Protein AF-A0A5S3SZW1-F1 (afdb_monomer)

Radius of gyration: 24.84 Å; Cα contacts (8 Å, |Δi|>4): 190; chains: 1; bounding box: 46×23×72 Å

Solvent-accessible surface area (backbone atoms only — not comparable to full-atom values): 7312 Å² total; 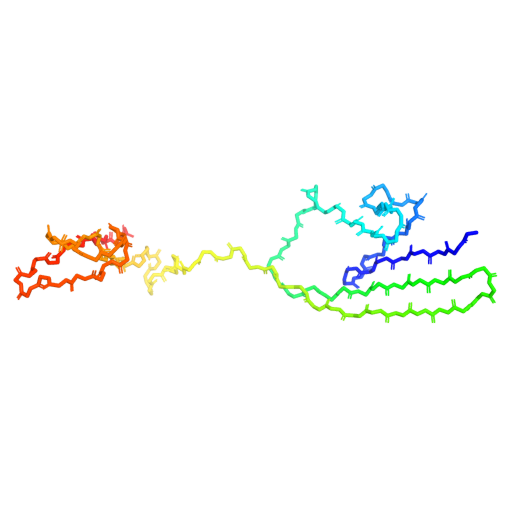per-residue (Å²): 122,55,51,45,35,42,28,52,68,89,47,76,40,36,58,88,75,33,87,45,33,46,74,61,88,98,42,73,47,75,62,53,88,92,53,92,77,71,72,45,79,40,47,33,38,41,38,41,31,43,81,88,69,55,70,54,75,50,78,51,77,44,76,43,77,80,76,65,87,71,78,50,51,38,104,83,69,22,46,46,66,48,78,45,82,74,46,57,73,59,47,67,36,98,46,86,81,74,75,48,49,80,61,92,80,69,49,82,39,62,51,72,45,80,35,60,123

Structure (mmCIF, N/CA/C/O backbone):
data_AF-A0A5S3SZW1-F1
#
_entry.id   AF-A0A5S3SZW1-F1
#
loop_
_atom_site.group_PDB
_atom_site.id
_atom_site.type_symbol
_atom_site.label_atom_id
_atom_site.label_alt_id
_atom_site.label_comp_id
_atom_site.label_asym_id
_atom_site.label_entity_id
_atom_site.label_seq_id
_atom_site.pdbx_PDB_ins_code
_atom_site.Cartn_x
_atom_site.Cartn_y
_atom_site.Cartn_z
_atom_site.occupancy
_atom_site.B_iso_or_equiv
_atom_site.auth_seq_id
_atom_site.auth_comp_id
_atom_site.auth_asym_id
_atom_site.auth_atom_id
_atom_site.pdbx_PDB_model_num
ATOM 1 N N . SER A 1 1 ? 13.272 -2.850 -28.021 1.00 68.00 1 SER A N 1
ATOM 2 C CA . SER A 1 1 ? 13.048 -2.824 -26.567 1.00 68.00 1 SER A CA 1
ATOM 3 C C . SER A 1 1 ? 12.036 -3.893 -26.236 1.00 68.00 1 SER A C 1
ATOM 5 O O . SER A 1 1 ? 11.115 -4.059 -27.026 1.00 68.00 1 SER A O 1
ATOM 7 N N . GLY A 1 2 ? 12.242 -4.658 -25.164 1.00 79.81 2 GLY A N 1
ATOM 8 C CA . GLY A 1 2 ? 11.216 -5.584 -24.685 1.00 79.81 2 GLY A CA 1
ATOM 9 C C . GLY A 1 2 ? 9.960 -4.843 -24.215 1.00 79.81 2 GLY A C 1
ATOM 10 O O . GLY A 1 2 ? 9.974 -3.618 -24.085 1.00 79.81 2 GLY A O 1
ATOM 11 N N . THR A 1 3 ? 8.889 -5.583 -23.962 1.00 91.19 3 THR A N 1
ATOM 12 C CA . THR A 1 3 ? 7.620 -5.065 -23.448 1.00 91.19 3 THR A CA 1
ATOM 13 C C . THR A 1 3 ? 7.438 -5.521 -22.007 1.00 91.19 3 THR A C 1
ATOM 15 O O . THR A 1 3 ? 7.548 -6.713 -21.724 1.00 91.19 3 THR A O 1
ATOM 18 N N . LEU A 1 4 ? 7.155 -4.576 -21.109 1.00 93.31 4 LEU A N 1
ATOM 19 C CA . LEU A 1 4 ? 6.702 -4.843 -19.745 1.00 93.31 4 LEU A CA 1
ATOM 20 C C . LEU A 1 4 ? 5.193 -4.594 -19.678 1.00 93.31 4 LEU A C 1
ATOM 22 O O . LEU A 1 4 ? 4.727 -3.536 -20.107 1.00 93.31 4 LEU A O 1
ATOM 26 N N . SER A 1 5 ? 4.456 -5.544 -19.114 1.00 95.69 5 SER A N 1
ATOM 27 C CA . SER A 1 5 ? 3.049 -5.385 -18.761 1.00 95.69 5 SER A CA 1
ATOM 28 C C . SER A 1 5 ? 2.811 -5.783 -17.311 1.00 95.69 5 SER A C 1
ATOM 30 O O . SER A 1 5 ? 3.336 -6.805 -16.867 1.00 95.69 5 SER A O 1
ATOM 32 N N . ILE A 1 6 ? 1.998 -5.008 -16.599 1.00 95.44 6 ILE A N 1
ATOM 33 C CA . ILE A 1 6 ? 1.523 -5.324 -15.252 1.00 95.44 6 ILE A CA 1
ATOM 34 C C . ILE A 1 6 ? 0.019 -5.552 -15.335 1.00 95.44 6 ILE A C 1
ATOM 36 O O . ILE A 1 6 ? -0.705 -4.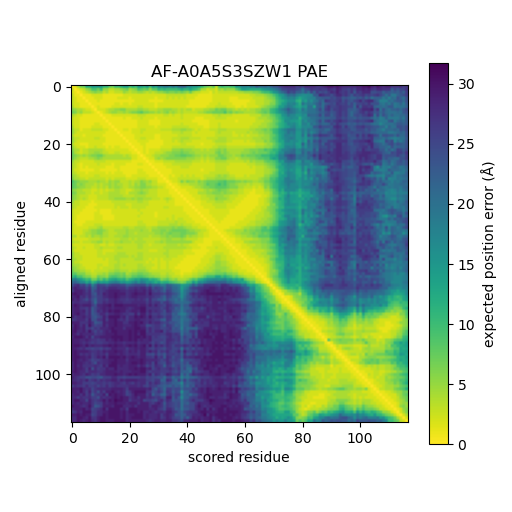707 -15.851 1.00 95.44 6 ILE A O 1
ATOM 40 N N . THR A 1 7 ? -0.448 -6.685 -14.836 1.00 94.88 7 THR A N 1
ATOM 41 C CA . THR A 1 7 ? -1.871 -6.982 -14.697 1.00 94.88 7 THR A CA 1
ATOM 42 C C . THR A 1 7 ? -2.241 -6.865 -13.230 1.00 94.88 7 THR A C 1
ATOM 44 O O . THR A 1 7 ? -1.573 -7.469 -12.397 1.00 94.88 7 THR A O 1
ATOM 47 N N . VAL A 1 8 ? -3.282 -6.096 -12.924 1.00 92.00 8 VAL A N 1
ATOM 48 C CA . VAL A 1 8 ? -3.909 -6.033 -11.599 1.00 92.00 8 VAL A CA 1
ATOM 49 C C . VAL A 1 8 ? -5.345 -6.517 -11.780 1.00 92.00 8 VAL A C 1
ATOM 51 O O . VAL A 1 8 ? -6.148 -5.857 -12.445 1.00 92.00 8 VAL A O 1
ATOM 54 N N . ASP A 1 9 ? -5.637 -7.712 -11.272 1.00 85.69 9 ASP A N 1
ATOM 55 C CA . ASP A 1 9 ? -6.838 -8.500 -11.575 1.00 85.69 9 ASP A CA 1
ATOM 56 C C . ASP A 1 9 ? -7.070 -8.713 -13.081 1.00 85.69 9 ASP A C 1
ATOM 58 O O . ASP A 1 9 ? -6.428 -9.554 -13.703 1.00 85.69 9 ASP A O 1
ATOM 62 N N . SER A 1 10 ? -8.014 -7.976 -13.679 1.00 87.38 10 SER A N 1
ATOM 63 C CA . SER A 1 10 ? -8.339 -8.033 -15.115 1.00 87.38 10 SER A CA 1
ATOM 64 C C . SER A 1 10 ? -7.842 -6.811 -15.894 1.00 87.38 10 SER A C 1
ATOM 66 O O . SER A 1 10 ? -7.990 -6.767 -17.115 1.00 87.38 10 SER A O 1
ATOM 68 N N . ASN A 1 11 ? -7.265 -5.816 -15.213 1.00 91.44 11 ASN A N 1
ATOM 69 C CA . ASN A 1 11 ? -6.752 -4.603 -15.843 1.00 91.44 11 ASN A CA 1
ATOM 70 C C . ASN A 1 11 ? -5.288 -4.799 -16.226 1.00 91.44 11 ASN A C 1
ATOM 72 O O . ASN A 1 11 ? -4.467 -5.137 -15.377 1.00 91.44 11 ASN A O 1
ATOM 76 N N . VAL A 1 12 ? -4.959 -4.559 -17.495 1.00 96.31 12 VAL A N 1
ATOM 77 C CA . VAL A 1 12 ? -3.597 -4.690 -18.024 1.00 96.31 12 VAL A CA 1
ATOM 78 C C . VAL A 1 12 ? -3.034 -3.306 -18.316 1.00 96.31 12 VAL A C 1
ATOM 80 O O . VAL A 1 12 ? -3.643 -2.538 -19.054 1.00 96.31 12 VAL A O 1
ATOM 83 N N . TYR A 1 13 ? -1.851 -3.031 -17.777 1.00 95.12 13 TYR A N 1
ATOM 84 C CA . TYR A 1 13 ? -1.078 -1.813 -17.991 1.00 95.12 13 TYR A CA 1
ATOM 85 C C . TYR A 1 13 ? 0.188 -2.155 -18.774 1.00 95.12 13 TYR A C 1
ATOM 87 O O . TYR A 1 13 ? 0.934 -3.054 -18.383 1.00 95.12 13 TYR A O 1
ATOM 95 N N . VAL A 1 14 ? 0.456 -1.448 -19.868 1.00 96.38 14 VAL A N 1
ATOM 96 C CA . VAL A 1 14 ? 1.586 -1.696 -20.770 1.00 96.38 14 VAL A CA 1
ATOM 97 C C . VAL A 1 14 ? 2.538 -0.503 -20.772 1.00 96.38 14 VAL A C 1
ATOM 99 O O . VAL A 1 14 ? 2.147 0.636 -21.038 1.00 96.38 14 VAL A O 1
ATOM 102 N N . LEU A 1 15 ? 3.822 -0.772 -20.522 1.00 94.12 15 LEU A N 1
ATOM 103 C CA . LEU A 1 15 ? 4.859 0.255 -20.464 1.00 94.12 15 LEU A CA 1
ATOM 104 C C . LEU A 1 15 ? 4.955 0.998 -21.805 1.00 94.12 15 LEU A C 1
ATOM 106 O O . LEU A 1 15 ? 5.110 0.385 -22.863 1.00 94.12 15 LEU A O 1
ATOM 110 N N . GLY A 1 16 ? 4.876 2.329 -21.751 1.00 92.50 16 GLY A N 1
ATOM 111 C CA . GLY A 1 16 ? 4.895 3.201 -22.931 1.00 92.50 16 GLY A CA 1
ATOM 112 C C . GLY A 1 16 ? 3.540 3.380 -23.626 1.00 92.50 16 GLY A C 1
ATOM 113 O O . GLY A 1 16 ? 3.455 4.182 -24.552 1.00 92.50 16 GLY A O 1
ATOM 114 N N . THR A 1 17 ? 2.493 2.677 -23.179 1.00 95.50 17 THR A N 1
ATOM 115 C CA . THR A 1 17 ? 1.098 2.913 -23.594 1.00 95.50 17 THR A CA 1
ATOM 116 C C . THR A 1 17 ? 0.315 3.573 -22.466 1.00 95.50 17 THR A C 1
ATOM 118 O O . THR A 1 17 ? -0.303 4.616 -22.669 1.00 95.50 17 THR A O 1
ATOM 121 N N . ASP A 1 18 ? 0.401 3.005 -21.264 1.00 95.00 18 ASP A N 1
ATOM 122 C CA . ASP A 1 18 ? -0.301 3.493 -20.086 1.00 95.00 18 ASP A CA 1
ATOM 123 C C . ASP A 1 18 ? 0.585 4.439 -19.282 1.00 95.00 18 ASP A C 1
ATOM 125 O O . ASP A 1 18 ? 1.643 4.054 -18.787 1.00 95.00 18 ASP A O 1
ATOM 129 N N . ALA A 1 19 ? 0.132 5.682 -19.108 1.00 93.38 19 ALA A N 1
ATOM 130 C CA . ALA A 1 19 ? 0.873 6.705 -18.366 1.00 93.38 19 ALA A CA 1
ATOM 131 C C . ALA A 1 19 ? 1.077 6.352 -16.881 1.00 93.38 19 ALA A C 1
ATOM 133 O O . ALA A 1 19 ? 2.011 6.851 -16.259 1.00 93.38 19 ALA A O 1
ATOM 134 N N . ALA A 1 20 ? 0.219 5.489 -16.329 1.00 91.31 20 ALA A N 1
ATOM 135 C CA . ALA A 1 20 ? 0.331 4.985 -14.964 1.00 91.31 20 ALA A CA 1
ATOM 136 C C . ALA A 1 20 ? 1.533 4.047 -14.771 1.00 91.31 20 ALA A C 1
ATOM 138 O O . ALA A 1 20 ? 2.006 3.901 -13.649 1.00 91.31 20 ALA A O 1
ATOM 139 N N . LEU A 1 21 ? 2.034 3.407 -15.837 1.00 93.94 21 LEU A N 1
ATOM 140 C CA . LEU A 1 21 ? 3.153 2.473 -15.763 1.00 93.94 21 LEU A CA 1
ATOM 141 C C . LEU A 1 21 ? 4.426 3.119 -16.310 1.00 93.94 21 LEU A C 1
ATOM 143 O O . LEU A 1 21 ? 4.559 3.371 -17.509 1.00 93.94 21 LEU A O 1
ATOM 147 N N . ALA A 1 22 ? 5.391 3.338 -15.423 1.00 91.56 22 ALA A N 1
ATOM 148 C CA . ALA A 1 22 ? 6.674 3.945 -15.741 1.00 91.56 22 ALA A CA 1
ATOM 149 C C . ALA A 1 22 ? 7.842 3.010 -15.401 1.00 91.56 22 ALA A C 1
ATOM 151 O O . ALA A 1 22 ? 7.756 2.171 -14.506 1.00 91.56 22 ALA A O 1
ATOM 152 N N . SER A 1 23 ? 8.963 3.190 -16.100 1.00 91.50 23 SER A N 1
ATOM 153 C CA . SER A 1 23 ? 10.230 2.505 -15.825 1.00 91.50 23 SER A CA 1
ATOM 154 C C . SER A 1 23 ? 11.319 3.510 -15.464 1.00 91.50 23 SER A C 1
ATOM 156 O O . SER A 1 23 ? 11.462 4.528 -16.144 1.00 91.50 23 SER A O 1
ATOM 158 N N . ASN A 1 24 ? 12.133 3.193 -14.461 1.00 86.94 24 ASN A N 1
ATOM 159 C CA . ASN A 1 24 ? 13.324 3.945 -14.082 1.00 86.94 24 ASN A CA 1
ATOM 160 C C . ASN A 1 24 ? 14.522 2.987 -13.965 1.00 86.94 24 ASN A C 1
ATOM 162 O O . ASN A 1 24 ? 14.707 2.317 -12.946 1.00 86.94 24 ASN A O 1
ATOM 166 N N . GLY A 1 25 ? 15.309 2.883 -15.040 1.00 86.00 25 GLY A N 1
ATOM 167 C CA . GLY A 1 25 ? 16.365 1.875 -15.155 1.00 86.00 25 GLY A CA 1
ATOM 168 C C . GLY A 1 25 ? 15.785 0.459 -15.104 1.00 86.00 25 GLY A C 1
ATOM 169 O O . GLY A 1 25 ? 14.908 0.128 -15.899 1.00 86.00 25 GLY A O 1
ATOM 170 N N . ASP A 1 26 ? 16.242 -0.335 -14.135 1.00 84.94 26 ASP A N 1
ATOM 171 C CA . ASP A 1 26 ? 15.803 -1.723 -13.918 1.00 84.94 26 ASP A CA 1
ATOM 172 C C . ASP A 1 26 ? 14.588 -1.838 -12.975 1.00 84.94 26 ASP A C 1
ATOM 174 O O . ASP A 1 26 ? 14.191 -2.936 -12.586 1.00 84.94 26 ASP A O 1
ATOM 178 N N . THR A 1 27 ? 13.995 -0.706 -12.585 1.00 87.81 27 THR A N 1
ATOM 179 C CA . THR A 1 27 ? 12.803 -0.652 -11.726 1.00 87.81 27 THR A CA 1
ATOM 180 C C . THR A 1 27 ? 11.585 -0.163 -12.499 1.00 87.81 27 THR A C 1
ATOM 182 O O 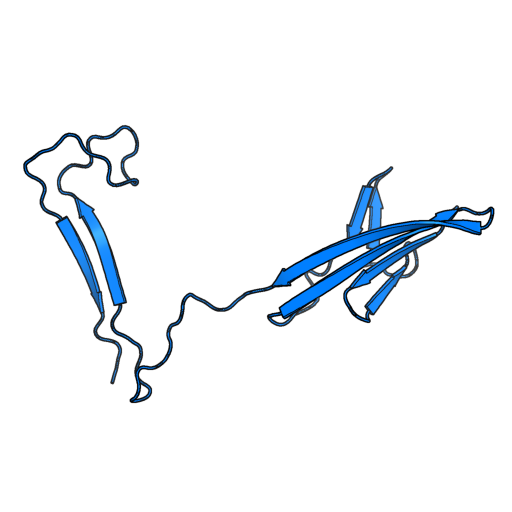. THR A 1 27 ? 11.706 0.590 -13.468 1.00 87.81 27 THR A O 1
ATOM 185 N N . TRP A 1 28 ? 10.399 -0.580 -12.066 1.00 91.62 28 TRP A N 1
ATOM 186 C CA . TRP A 1 28 ? 9.124 -0.129 -12.610 1.00 91.62 28 TRP A CA 1
ATOM 187 C C . TRP A 1 28 ? 8.200 0.337 -11.486 1.00 91.62 28 TRP A C 1
ATOM 189 O O . TRP A 1 28 ? 8.283 -0.155 -10.361 1.00 91.62 28 TRP A O 1
ATOM 199 N N . THR A 1 29 ? 7.318 1.276 -11.813 1.00 92.12 29 THR A N 1
ATOM 200 C CA . THR A 1 29 ? 6.308 1.826 -10.907 1.00 92.12 29 THR A CA 1
ATOM 201 C C . THR A 1 29 ? 4.969 1.847 -11.626 1.00 92.12 29 THR A C 1
ATOM 203 O O . THR A 1 29 ? 4.883 2.377 -12.733 1.00 92.12 29 THR A O 1
ATOM 206 N N . LEU A 1 30 ? 3.936 1.295 -10.990 1.00 90.56 30 LEU A N 1
ATOM 207 C CA . LEU A 1 30 ? 2.543 1.450 -11.401 1.00 90.56 30 LEU A CA 1
ATOM 208 C C . LEU A 1 30 ? 1.851 2.416 -10.426 1.00 90.56 30 LEU A C 1
ATOM 210 O O . LEU A 1 30 ? 1.654 2.076 -9.262 1.00 90.56 30 LEU A O 1
ATOM 214 N N . ASP A 1 31 ? 1.521 3.621 -10.886 1.00 89.50 31 ASP A N 1
ATOM 215 C CA . ASP A 1 31 ? 0.843 4.649 -10.094 1.00 89.50 31 ASP A CA 1
ATOM 216 C C . ASP A 1 31 ? -0.681 4.521 -10.225 1.00 89.50 31 ASP A C 1
ATOM 218 O O . ASP A 1 31 ? -1.277 4.887 -11.239 1.00 89.50 31 ASP A O 1
ATOM 222 N N . LEU A 1 32 ? -1.310 3.997 -9.172 1.00 86.50 32 LEU A N 1
ATOM 223 C CA . LEU A 1 32 ? -2.764 3.872 -9.057 1.00 86.50 32 LEU A CA 1
ATOM 224 C C . LEU A 1 32 ? -3.375 4.915 -8.110 1.00 86.50 32 LEU A C 1
ATOM 226 O O . LEU A 1 32 ? -4.528 4.768 -7.725 1.00 86.50 32 LEU A O 1
ATOM 230 N N . THR A 1 33 ? -2.660 5.987 -7.746 1.00 80.69 33 THR A N 1
ATOM 231 C CA . THR A 1 33 ? -3.160 7.005 -6.793 1.00 80.69 33 THR A CA 1
ATOM 232 C C . THR A 1 33 ? -4.427 7.724 -7.267 1.00 80.69 33 THR A C 1
ATOM 234 O O . THR A 1 33 ? -5.231 8.166 -6.449 1.00 80.69 33 THR A O 1
ATOM 237 N N . GLY A 1 34 ? -4.642 7.813 -8.584 1.00 78.56 34 GLY A N 1
ATOM 238 C CA . GLY A 1 34 ? -5.877 8.327 -9.187 1.00 78.56 34 GLY A CA 1
ATOM 239 C C . GLY A 1 34 ? -6.999 7.291 -9.339 1.00 78.56 34 GLY A C 1
ATOM 240 O O . GLY A 1 34 ? -8.061 7.628 -9.859 1.00 78.56 34 GLY A O 1
ATOM 241 N N . THR A 1 35 ? -6.774 6.040 -8.930 1.00 79.25 35 THR A N 1
ATOM 242 C CA . THR A 1 35 ? -7.733 4.934 -9.042 1.00 79.25 35 THR A CA 1
ATOM 243 C C . THR A 1 35 ? -8.259 4.569 -7.6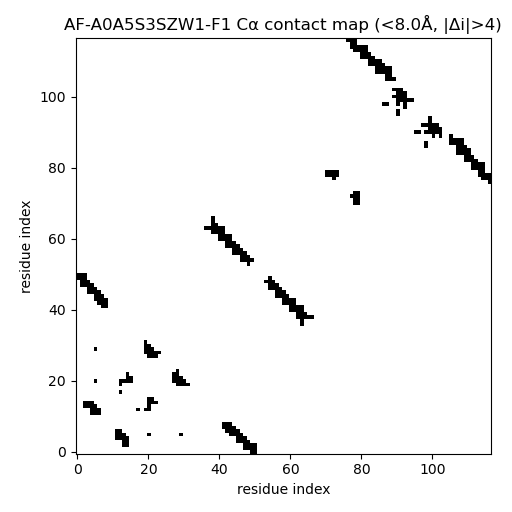60 1.00 79.25 35 THR A C 1
ATOM 245 O O . THR A 1 35 ? -7.496 4.213 -6.767 1.00 79.25 35 THR A O 1
ATOM 248 N N . THR A 1 36 ? -9.576 4.618 -7.476 1.00 83.88 36 THR A N 1
ATOM 249 C CA . THR A 1 36 ? -10.207 4.083 -6.265 1.00 83.88 36 THR A CA 1
ATOM 250 C C . THR A 1 36 ? -10.319 2.568 -6.389 1.00 83.88 36 THR A C 1
ATOM 252 O O . THR A 1 36 ? -11.071 2.069 -7.225 1.00 83.88 36 THR A O 1
ATOM 255 N N . LEU A 1 37 ? -9.571 1.849 -5.559 1.00 84.38 37 LEU A N 1
ATOM 256 C CA . LEU A 1 37 ? -9.654 0.399 -5.427 1.00 84.38 37 LEU A CA 1
ATOM 257 C C . LEU A 1 37 ? -10.504 0.072 -4.196 1.00 84.38 37 LEU A C 1
ATOM 259 O O . LEU A 1 37 ? -10.303 0.661 -3.136 1.00 84.38 37 LEU A O 1
ATOM 263 N N . ALA A 1 38 ? -11.480 -0.821 -4.353 1.00 86.56 38 ALA A N 1
ATOM 264 C CA . ALA A 1 38 ? -12.306 -1.291 -3.245 1.00 86.56 38 ALA A CA 1
ATOM 265 C C . ALA A 1 38 ? -11.528 -2.273 -2.357 1.00 86.56 38 ALA A C 1
ATOM 267 O O . ALA A 1 38 ? -10.531 -2.849 -2.798 1.00 86.56 38 ALA A O 1
ATOM 268 N N . ASP A 1 39 ? -12.016 -2.513 -1.144 1.00 84.62 39 ASP A N 1
ATOM 269 C CA . ASP A 1 39 ? -11.458 -3.554 -0.284 1.00 84.62 39 ASP A CA 1
ATOM 270 C C . ASP A 1 39 ? -11.545 -4.925 -0.957 1.00 84.62 39 ASP A C 1
ATOM 272 O O . ASP A 1 39 ? -12.551 -5.280 -1.579 1.00 84.62 39 ASP A O 1
ATOM 276 N N . GLY A 1 40 ? -10.466 -5.693 -0.850 1.00 83.56 40 GLY A N 1
ATOM 277 C CA . GLY A 1 40 ? -10.339 -6.974 -1.522 1.00 83.56 40 GLY A CA 1
ATOM 278 C C . GLY A 1 40 ? -8.896 -7.410 -1.731 1.00 83.56 40 GLY A C 1
ATOM 279 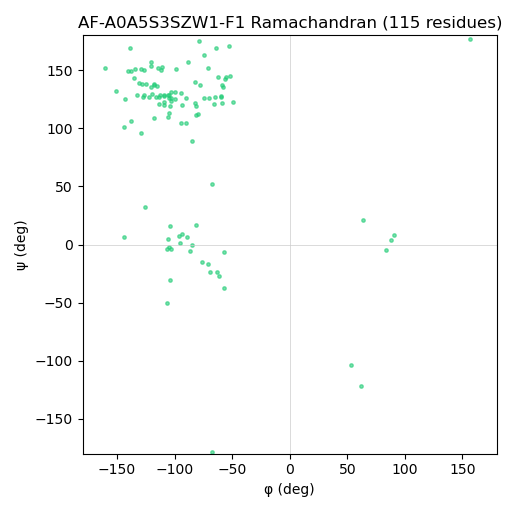O O . GLY A 1 40 ? -7.938 -6.713 -1.397 1.00 83.56 40 GLY A O 1
ATOM 280 N N . THR A 1 41 ? -8.745 -8.606 -2.290 1.00 90.50 41 THR A N 1
ATOM 281 C CA . THR A 1 41 ? -7.454 -9.143 -2.720 1.00 90.50 41 THR A CA 1
ATOM 282 C C . THR A 1 41 ? -7.310 -8.959 -4.224 1.00 90.50 41 THR A C 1
ATOM 284 O O . THR A 1 41 ? -8.162 -9.423 -4.975 1.00 90.50 41 THR A O 1
ATOM 287 N N . TYR A 1 42 ? -6.221 -8.316 -4.631 1.00 87.38 42 TYR A N 1
ATOM 288 C CA . TYR A 1 42 ? -5.859 -8.022 -6.009 1.00 87.38 42 TYR A CA 1
ATOM 289 C C . TYR A 1 42 ? -4.669 -8.883 -6.418 1.00 87.38 42 TYR A C 1
ATOM 291 O O . TYR A 1 42 ? -3.592 -8.778 -5.824 1.00 87.38 42 TYR A O 1
ATOM 299 N N . ALA A 1 43 ? -4.838 -9.707 -7.448 1.00 87.81 43 ALA A N 1
ATOM 300 C CA . ALA A 1 43 ? -3.738 -10.493 -7.995 1.00 87.81 43 ALA A CA 1
ATOM 301 C C . ALA A 1 43 ? -2.902 -9.616 -8.937 1.00 87.81 43 ALA A C 1
ATOM 303 O O . ALA A 1 43 ? -3.408 -9.118 -9.947 1.00 87.81 43 ALA A O 1
ATOM 304 N N . VAL A 1 44 ? -1.617 -9.430 -8.628 1.00 92.19 44 VAL A N 1
ATOM 305 C CA . VAL A 1 44 ? -0.684 -8.663 -9.461 1.00 92.19 44 VAL A CA 1
ATOM 306 C C . VAL A 1 44 ? 0.241 -9.611 -10.216 1.00 92.19 44 VAL A C 1
ATOM 308 O O . VAL A 1 44 ? 1.018 -10.346 -9.609 1.00 92.19 44 VAL A O 1
ATOM 311 N N . ASN A 1 45 ? 0.198 -9.565 -11.547 1.00 94.00 45 ASN A N 1
ATOM 312 C CA . ASN A 1 45 ? 1.114 -10.286 -12.433 1.00 94.00 45 ASN A CA 1
ATOM 313 C C . ASN A 1 45 ? 1.985 -9.291 -13.203 1.00 94.00 45 ASN A C 1
ATOM 315 O O . ASN A 1 45 ? 1.477 -8.455 -13.947 1.00 94.00 45 ASN A O 1
ATOM 319 N N . ALA A 1 46 ? 3.300 -9.394 -13.053 1.00 93.75 46 ALA A N 1
ATOM 320 C CA . ALA A 1 46 ? 4.258 -8.646 -13.852 1.00 93.75 46 ALA A CA 1
ATOM 321 C C . ALA A 1 46 ? 4.862 -9.566 -14.911 1.00 93.75 46 ALA A C 1
ATOM 323 O O . A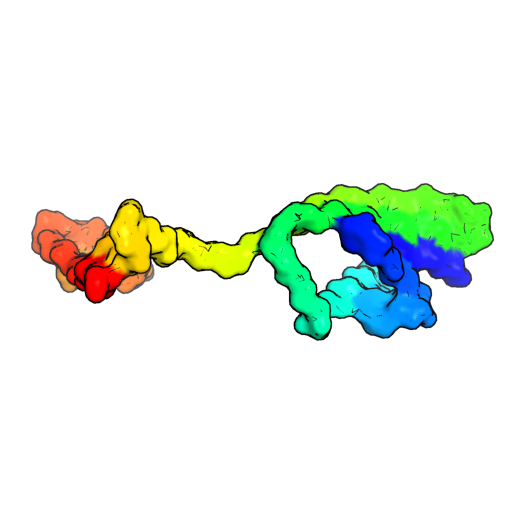LA A 1 46 ? 5.428 -10.603 -14.570 1.00 93.75 46 ALA A O 1
ATOM 324 N N . LYS A 1 47 ? 4.800 -9.162 -16.180 1.00 95.38 47 LYS A N 1
ATOM 325 C CA . LYS A 1 47 ? 5.348 -9.908 -17.314 1.00 95.38 47 LYS A CA 1
ATOM 326 C C . LYS A 1 47 ? 6.283 -9.038 -18.130 1.00 95.38 47 LYS A C 1
ATOM 328 O O . LYS A 1 47 ? 5.895 -7.969 -18.594 1.00 95.38 47 LYS A O 1
ATOM 333 N N . VAL A 1 48 ? 7.485 -9.540 -18.385 1.00 95.31 48 VAL A N 1
ATOM 334 C CA . VAL A 1 48 ? 8.424 -8.935 -19.334 1.00 95.31 48 VAL A CA 1
ATOM 335 C C . VAL A 1 48 ? 8.657 -9.883 -20.502 1.00 95.31 48 VAL A C 1
ATOM 337 O O . VAL A 1 48 ? 8.803 -11.087 -20.306 1.00 95.31 48 VAL A O 1
ATOM 340 N N . THR A 1 49 ? 8.666 -9.354 -21.724 1.00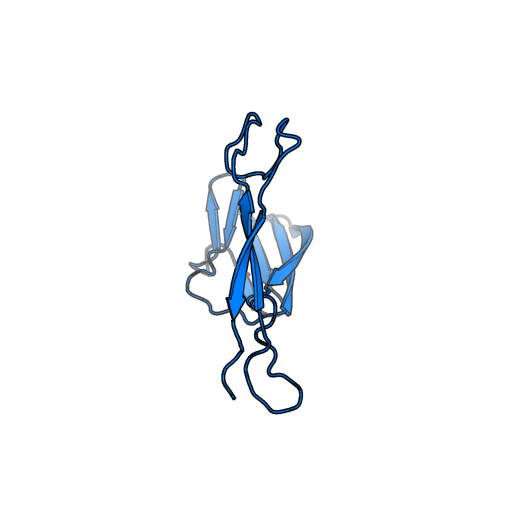 92.56 49 THR A N 1
ATOM 341 C CA . THR A 1 49 ? 8.991 -10.094 -22.953 1.00 92.56 49 THR A CA 1
ATOM 342 C C . THR A 1 49 ? 10.078 -9.351 -23.719 1.00 92.56 49 THR A C 1
ATOM 344 O O . THR A 1 49 ? 9.940 -8.156 -23.970 1.00 92.56 49 THR A O 1
ATOM 347 N N . ASP A 1 50 ? 11.171 -10.020 -24.076 1.00 91.88 50 ASP A N 1
ATOM 348 C CA . ASP A 1 50 ? 12.249 -9.419 -24.866 1.00 91.88 50 ASP A CA 1
ATOM 349 C C . ASP A 1 50 ? 11.905 -9.344 -26.370 1.00 91.88 50 ASP A C 1
ATOM 351 O O . ASP A 1 50 ? 10.874 -9.833 -26.831 1.00 91.88 50 ASP A O 1
ATOM 355 N N . THR A 1 51 ? 12.771 -8.722 -27.176 1.00 89.94 51 THR A N 1
ATOM 356 C CA . THR A 1 51 ? 12.548 -8.601 -28.631 1.00 89.94 51 THR A CA 1
ATOM 357 C C . THR A 1 51 ? 12.691 -9.918 -29.396 1.00 89.94 51 THR A C 1
ATOM 359 O O . THR A 1 51 ? 12.285 -9.984 -30.553 1.00 89.94 51 THR A O 1
ATOM 362 N N . ALA A 1 52 ? 13.306 -10.936 -28.791 1.00 92.00 52 ALA A N 1
ATOM 363 C CA . ALA A 1 52 ? 13.430 -12.274 -29.360 1.00 92.00 52 ALA A CA 1
ATOM 364 C C . ALA A 1 52 ? 12.212 -13.158 -29.027 1.00 92.00 52 ALA A C 1
ATOM 366 O O . ALA A 1 52 ? 12.104 -14.262 -29.558 1.00 92.00 52 ALA A O 1
ATOM 367 N N . GLY A 1 53 ? 11.288 -12.665 -28.194 1.00 92.06 53 GLY A N 1
ATOM 368 C CA . GLY A 1 53 ? 10.071 -13.357 -27.782 1.00 92.06 53 GLY A CA 1
ATOM 369 C C . GLY A 1 53 ? 10.220 -14.196 -26.511 1.00 92.06 53 GLY A C 1
ATOM 370 O O . GLY A 1 53 ? 9.287 -14.922 -26.174 1.00 92.06 53 GLY A O 1
ATOM 371 N N . ASN A 1 54 ? 11.344 -14.117 -25.792 1.00 92.69 54 ASN A N 1
ATOM 372 C CA . ASN A 1 54 ? 11.481 -14.793 -24.500 1.00 92.69 54 ASN A CA 1
ATOM 373 C C . ASN A 1 54 ? 10.746 -13.995 -23.421 1.00 92.69 54 ASN A C 1
ATOM 375 O O . ASN A 1 54 ? 10.879 -12.771 -23.365 1.00 92.69 54 ASN A O 1
ATOM 379 N N . SER A 1 55 ? 10.014 -14.676 -22.536 1.00 94.06 55 SER A N 1
ATOM 380 C CA . SER A 1 55 ? 9.239 -14.031 -21.472 1.00 94.06 55 SER A CA 1
ATOM 381 C C . SER A 1 55 ? 9.551 -14.571 -20.081 1.00 94.06 55 SER A C 1
ATOM 383 O O . SER A 1 55 ? 9.842 -15.755 -19.921 1.00 94.06 55 SER A O 1
ATOM 385 N N . SER A 1 56 ? 9.407 -13.710 -19.076 1.00 95.38 56 SER A N 1
ATOM 386 C CA . SER A 1 56 ? 9.423 -14.067 -17.656 1.00 95.38 56 SER A CA 1
ATOM 387 C C . SER A 1 56 ? 8.270 -13.376 -16.930 1.00 95.38 56 SER A C 1
ATOM 389 O O . SER A 1 56 ? 7.839 -12.296 -17.345 1.00 95.38 56 SER A O 1
ATOM 391 N N . GLU A 1 57 ? 7.776 -14.002 -15.863 1.00 94.88 57 GLU A N 1
ATOM 392 C CA . GLU A 1 57 ? 6.615 -13.538 -15.102 1.00 94.88 57 GLU A CA 1
ATOM 393 C C . GLU A 1 57 ? 6.830 -13.675 -13.588 1.00 94.88 57 GLU A C 1
ATOM 395 O O . GLU A 1 57 ? 7.514 -14.591 -13.127 1.00 94.88 57 GLU A O 1
ATOM 400 N N . ALA A 1 58 ? 6.218 -12.775 -12.818 1.00 92.50 58 ALA A N 1
ATOM 401 C CA . ALA A 1 58 ? 6.154 -12.815 -11.359 1.00 92.50 58 ALA A CA 1
ATOM 402 C C . ALA A 1 58 ? 4.727 -12.504 -10.886 1.00 92.50 58 ALA A C 1
ATOM 404 O O . ALA A 1 58 ? 4.057 -11.659 -11.475 1.00 92.50 58 ALA A O 1
ATOM 405 N N . ASN A 1 59 ? 4.278 -13.174 -9.821 1.00 91.19 59 ASN A N 1
ATOM 406 C CA . ASN A 1 59 ? 2.927 -13.033 -9.273 1.00 91.19 59 ASN A CA 1
ATOM 407 C C . ASN A 1 59 ? 2.989 -12.673 -7.787 1.00 91.19 59 ASN A C 1
ATOM 409 O O . ASN A 1 59 ? 3.790 -13.259 -7.056 1.00 91.19 59 ASN A O 1
ATOM 413 N N . GLN A 1 60 ? 2.139 -11.746 -7.354 1.00 88.44 60 GLN A N 1
ATOM 414 C CA . GLN A 1 60 ? 1.993 -11.347 -5.958 1.00 88.44 60 GLN A CA 1
ATOM 415 C C . GLN A 1 60 ? 0.565 -10.865 -5.696 1.00 88.44 60 GLN A C 1
ATOM 417 O O . GLN A 1 60 ? 0.059 -10.014 -6.420 1.00 88.44 60 GLN A O 1
ATOM 422 N N . ASP A 1 61 ? -0.047 -11.351 -4.622 1.00 85.06 61 ASP A N 1
ATOM 423 C CA . ASP A 1 61 ? -1.328 -10.825 -4.151 1.00 85.06 61 ASP A CA 1
ATOM 424 C C . ASP A 1 61 ? -1.111 -9.570 -3.300 1.00 85.06 61 ASP A C 1
ATOM 426 O O . ASP A 1 61 ? -0.186 -9.513 -2.480 1.00 85.06 61 ASP A O 1
ATOM 430 N N . VAL A 1 62 ? -1.982 -8.581 -3.484 1.00 88.12 62 VAL A N 1
ATOM 431 C CA . VAL A 1 62 ? -2.058 -7.345 -2.700 1.00 88.12 62 VAL A CA 1
ATOM 432 C C . VAL A 1 62 ? -3.431 -7.276 -2.046 1.00 88.12 62 VAL A C 1
ATOM 434 O O . VAL A 1 62 ? -4.443 -7.430 -2.718 1.00 88.12 62 VAL A O 1
ATOM 437 N N . VAL A 1 63 ? -3.484 -7.034 -0.738 1.00 86.38 63 VAL A N 1
ATOM 438 C CA . VAL A 1 63 ? -4.750 -6.876 -0.010 1.00 86.38 63 VAL A CA 1
ATOM 439 C C . VAL A 1 63 ? -4.969 -5.403 0.290 1.00 86.38 63 VAL A C 1
ATOM 441 O O . VAL A 1 63 ? -4.102 -4.753 0.876 1.00 86.38 63 VAL A O 1
ATOM 444 N N . ILE A 1 64 ? -6.126 -4.895 -0.119 1.00 84.88 64 ILE A N 1
ATOM 445 C CA . ILE A 1 64 ? -6.628 -3.583 0.270 1.00 84.88 64 ILE A CA 1
ATOM 446 C C . ILE A 1 64 ? -7.704 -3.809 1.318 1.00 84.88 64 ILE A C 1
ATOM 448 O O . ILE A 1 64 ? -8.663 -4.542 1.084 1.00 84.88 64 ILE A O 1
ATOM 452 N N . ASP A 1 65 ? -7.499 -3.192 2.471 1.00 84.38 65 ASP A N 1
ATOM 453 C CA . ASP A 1 65 ? -8.437 -3.190 3.581 1.00 84.38 65 ASP A CA 1
ATOM 454 C C . ASP A 1 65 ? -8.481 -1.774 4.149 1.00 84.38 65 ASP A C 1
ATOM 456 O O . ASP A 1 65 ? -7.516 -1.287 4.746 1.00 84.38 65 ASP A O 1
ATOM 460 N N . THR A 1 66 ? -9.575 -1.081 3.861 1.00 80.38 66 THR A N 1
ATOM 461 C CA . THR A 1 66 ? -9.869 0.264 4.348 1.00 80.38 66 THR A CA 1
ATOM 462 C C . THR A 1 66 ? -10.936 0.243 5.434 1.00 80.38 66 THR A C 1
ATOM 464 O O . THR A 1 66 ? -11.324 1.308 5.928 1.00 80.38 66 THR A O 1
ATOM 467 N N . THR A 1 67 ? -11.377 -0.947 5.858 1.00 72.19 67 THR A N 1
ATOM 468 C CA . THR A 1 67 ? -12.258 -1.074 7.009 1.00 72.19 67 THR A CA 1
ATOM 469 C C . THR A 1 67 ? -11.504 -0.629 8.258 1.00 72.19 67 THR A C 1
ATOM 471 O O . THR A 1 67 ? -10.437 -1.135 8.610 1.00 72.19 67 THR A O 1
ATOM 474 N N . ALA A 1 68 ? -12.041 0.384 8.938 1.00 65.56 68 ALA A N 1
ATOM 475 C CA . ALA A 1 68 ? -11.609 0.657 10.297 1.00 65.56 68 ALA A CA 1
ATOM 476 C C . ALA A 1 68 ? -11.952 -0.574 11.159 1.00 65.56 68 ALA A C 1
ATOM 478 O O . ALA A 1 68 ? -13.007 -1.176 10.930 1.00 65.56 68 ALA A O 1
ATOM 479 N N . PRO A 1 69 ? -11.122 -0.937 12.157 1.00 57.88 69 PRO A N 1
ATOM 480 C CA . PRO A 1 69 ? -11.523 -1.895 13.180 1.00 57.88 69 PRO A CA 1
ATOM 481 C C . PRO A 1 69 ? -12.889 -1.466 13.718 1.00 57.88 69 PRO A C 1
ATOM 483 O O . PRO A 1 69 ? -13.079 -0.316 14.095 1.00 57.88 69 PRO A O 1
ATOM 486 N N . ASN A 1 70 ? -13.849 -2.366 13.618 1.00 54.84 70 ASN A N 1
ATOM 487 C CA . ASN A 1 70 ? -15.232 -2.037 13.323 1.00 54.84 70 ASN A CA 1
ATOM 488 C C . ASN A 1 70 ? -15.862 -1.081 14.360 1.00 54.84 70 ASN A C 1
ATOM 490 O O . ASN A 1 70 ? -16.071 -1.477 15.505 1.00 54.84 70 ASN A O 1
ATOM 494 N N . ASP A 1 71 ? -16.339 0.083 13.902 1.00 49.47 71 ASP A N 1
ATOM 495 C CA . ASP A 1 71 ? -17.615 0.671 14.346 1.00 49.47 71 ASP A CA 1
ATOM 496 C C . ASP A 1 71 ? -18.767 -0.226 13.832 1.00 49.47 71 ASP A C 1
ATOM 498 O O . ASP A 1 71 ? -19.665 0.225 13.119 1.00 49.47 71 ASP A O 1
ATOM 502 N N . GLU A 1 72 ? -18.719 -1.542 14.087 1.00 52.12 72 GLU A N 1
ATOM 503 C CA . GLU A 1 72 ? -19.877 -2.394 13.808 1.00 52.12 72 GLU A CA 1
ATOM 504 C C . GLU A 1 72 ? -21.015 -1.840 14.659 1.00 52.12 72 GLU A C 1
ATOM 506 O O . GLU A 1 72 ? -20.823 -1.644 15.863 1.00 52.12 72 GLU A O 1
ATOM 511 N N . PRO A 1 73 ? -22.186 -1.555 14.076 1.00 52.56 73 PRO A N 1
ATOM 512 C CA . PRO A 1 73 ? -23.332 -1.250 14.889 1.00 52.56 73 PRO A CA 1
ATOM 513 C C . PRO A 1 73 ? -23.583 -2.444 15.813 1.00 52.56 73 PRO A C 1
ATOM 515 O O . PRO A 1 73 ? -23.547 -3.597 15.376 1.00 52.56 73 PRO A O 1
ATOM 518 N N . GLY A 1 74 ? -23.849 -2.191 17.090 1.00 56.91 74 GLY A N 1
ATOM 519 C CA . GLY A 1 74 ? -24.385 -3.201 17.982 1.00 56.91 74 GLY A CA 1
ATOM 520 C C . GLY A 1 74 ? -25.650 -3.840 17.390 1.00 56.91 74 GLY A C 1
ATOM 521 O O . GLY A 1 74 ? -26.204 -3.364 16.396 1.00 56.91 74 GLY A O 1
ATOM 522 N N . PRO A 1 75 ? -26.170 -4.917 17.999 1.00 57.56 75 PRO A N 1
ATOM 523 C CA . PRO A 1 75 ? -27.370 -5.609 17.512 1.00 57.56 75 PRO A CA 1
ATOM 524 C C . PRO A 1 75 ? -28.629 -4.718 17.388 1.00 57.56 75 PRO A C 1
ATOM 526 O O . PRO A 1 75 ? -29.646 -5.179 16.872 1.00 57.56 75 PRO A O 1
ATOM 529 N N . ASP A 1 76 ? -28.576 -3.467 17.849 1.00 66.38 76 ASP A N 1
ATOM 530 C CA . ASP A 1 76 ? -29.600 -2.425 17.743 1.00 66.38 76 ASP A CA 1
ATOM 531 C C . ASP A 1 76 ? -29.306 -1.324 16.699 1.00 66.38 76 ASP A C 1
ATOM 533 O O . ASP A 1 76 ? -30.155 -0.459 16.486 1.00 66.38 76 ASP A O 1
ATOM 537 N N . GLY A 1 77 ? -28.158 -1.353 16.016 1.00 58.34 77 GLY A N 1
ATOM 538 C CA . GLY A 1 77 ? -27.775 -0.339 15.031 1.00 58.34 77 GLY A CA 1
ATOM 539 C C . GLY A 1 77 ? -27.040 0.884 15.600 1.00 58.34 77 GLY A C 1
ATOM 540 O O . GLY A 1 77 ? -26.747 1.799 14.829 1.00 58.34 77 GLY A O 1
ATOM 541 N N . GLY A 1 78 ? -26.735 0.922 16.903 1.00 58.19 78 GLY A N 1
ATOM 542 C CA . GLY A 1 78 ? -25.929 1.980 17.529 1.00 58.19 78 GLY A CA 1
ATOM 543 C C . GLY A 1 78 ? -24.431 1.678 17.483 1.00 58.19 78 GLY A C 1
ATOM 544 O O . GLY A 1 78 ? -24.047 0.521 17.379 1.00 58.19 78 GLY A O 1
ATOM 545 N N . ALA A 1 79 ? -23.561 2.689 17.573 1.00 61.25 79 ALA A N 1
ATOM 546 C CA . ALA A 1 79 ? -22.119 2.439 17.694 1.00 61.25 79 ALA A CA 1
ATOM 547 C C . ALA A 1 79 ? -21.830 1.527 18.907 1.00 61.25 79 ALA A C 1
ATOM 549 O O . ALA A 1 79 ? -22.512 1.618 19.932 1.00 61.25 79 ALA A O 1
ATOM 550 N N . LEU A 1 80 ? -20.838 0.640 18.812 1.00 62.50 80 LEU A N 1
ATOM 551 C CA . LEU A 1 80 ? -20.430 -0.171 19.959 1.00 62.50 80 LEU A CA 1
ATOM 552 C C . LEU A 1 80 ? -19.718 0.695 21.012 1.00 62.50 80 LEU A C 1
ATOM 554 O O . LEU A 1 80 ? -19.113 1.717 20.684 1.00 62.50 80 LEU A O 1
ATOM 558 N N . PRO A 1 81 ? -19.791 0.319 22.299 1.00 66.25 81 PRO A N 1
ATOM 559 C CA . PRO A 1 81 ? -18.989 0.969 23.320 1.00 66.25 81 PRO A CA 1
ATOM 560 C C . PRO A 1 81 ? -17.501 0.702 23.063 1.00 66.25 81 PRO A C 1
ATOM 562 O O . PRO A 1 81 ? -17.093 -0.455 22.955 1.00 66.25 81 PRO A O 1
ATOM 565 N N . ASP A 1 82 ? -16.696 1.761 23.011 1.00 74.56 82 ASP A N 1
ATOM 566 C CA . ASP A 1 82 ? -15.239 1.663 22.899 1.00 74.56 82 ASP A CA 1
ATOM 567 C C . ASP A 1 82 ? -14.577 1.843 24.275 1.00 74.56 82 ASP A C 1
ATOM 569 O O . ASP A 1 82 ? -15.107 2.528 25.161 1.00 74.56 82 ASP A O 1
ATOM 573 N N . VAL A 1 83 ? -13.412 1.222 24.472 1.00 79.75 83 VAL A N 1
ATOM 574 C CA . VAL A 1 83 ? -12.597 1.352 25.682 1.00 79.75 83 VAL A CA 1
ATOM 575 C C . VAL A 1 83 ? -11.109 1.348 25.340 1.00 79.75 83 VAL A C 1
ATOM 577 O O . VAL A 1 83 ? -10.579 0.407 24.756 1.00 79.75 83 VAL A O 1
ATOM 580 N N . ALA A 1 84 ? -10.402 2.381 25.792 1.00 80.62 84 ALA A N 1
ATOM 581 C CA . ALA A 1 84 ? -8.970 2.533 25.578 1.00 80.62 84 ALA A CA 1
ATOM 582 C C . ALA A 1 84 ? -8.250 2.857 26.889 1.00 80.62 84 ALA A C 1
ATOM 584 O O . ALA A 1 84 ? -8.711 3.681 27.680 1.00 80.62 84 ALA A O 1
ATOM 585 N N . ILE A 1 85 ? -7.079 2.257 27.112 1.00 81.81 85 ILE A N 1
ATOM 586 C CA . ILE A 1 85 ? -6.147 2.702 28.157 1.00 81.81 85 ILE A CA 1
ATOM 587 C C . ILE A 1 85 ? -5.352 3.877 27.589 1.00 81.81 85 ILE A C 1
ATOM 589 O O . ILE A 1 85 ? -4.698 3.751 26.560 1.00 81.81 85 ILE A O 1
ATOM 593 N N . SER A 1 86 ? -5.413 5.027 28.254 1.00 79.81 86 SER A N 1
ATOM 594 C CA . SER A 1 86 ? -4.825 6.277 27.763 1.00 79.81 86 SER A CA 1
ATOM 595 C C . SER A 1 86 ? -3.529 6.641 28.479 1.00 79.81 86 SER A C 1
ATOM 597 O O . SER A 1 86 ? -2.685 7.321 27.901 1.00 79.81 86 SER A O 1
ATOM 599 N N . ARG A 1 87 ? -3.378 6.264 29.758 1.00 81.56 87 ARG A N 1
ATOM 600 C CA . ARG A 1 87 ? -2.234 6.676 30.581 1.00 81.56 87 ARG A CA 1
ATOM 601 C C . ARG A 1 87 ? -2.031 5.783 31.804 1.00 81.56 87 ARG A C 1
ATOM 603 O O . ARG A 1 87 ? -2.988 5.281 32.386 1.00 81.56 87 ARG A O 1
ATOM 610 N N . ILE A 1 88 ? -0.785 5.694 32.253 1.00 85.81 88 ILE A N 1
ATOM 611 C CA . ILE A 1 88 ? -0.405 5.272 33.605 1.00 85.81 88 ILE A CA 1
ATOM 612 C C . ILE A 1 88 ? 0.250 6.446 34.352 1.00 85.81 88 ILE A C 1
ATOM 614 O O . ILE A 1 88 ? 0.789 7.355 33.719 1.00 85.81 88 ILE A O 1
ATOM 618 N N . THR A 1 89 ? 0.148 6.496 35.684 1.00 71.12 89 THR A N 1
ATOM 619 C CA . THR A 1 89 ? 0.563 7.678 36.470 1.00 71.12 89 THR A CA 1
ATOM 620 C C . THR A 1 89 ? 2.007 8.092 36.285 1.00 71.12 89 THR A C 1
ATOM 622 O O . THR A 1 89 ? 2.221 9.300 36.209 1.00 71.12 89 THR A O 1
ATOM 625 N N . ASP A 1 90 ? 2.918 7.127 36.145 1.00 73.12 90 ASP A N 1
ATOM 626 C CA . ASP A 1 90 ? 4.332 7.333 35.850 1.00 73.12 90 ASP A CA 1
ATOM 627 C C . ASP A 1 90 ? 4.828 6.204 34.932 1.00 73.12 90 ASP A C 1
ATOM 629 O O . ASP A 1 90 ? 5.074 5.080 35.373 1.00 73.12 90 ASP A O 1
ATOM 633 N N . ASP A 1 91 ? 4.941 6.493 33.634 1.00 73.81 91 ASP A N 1
ATOM 634 C CA . ASP A 1 91 ? 5.555 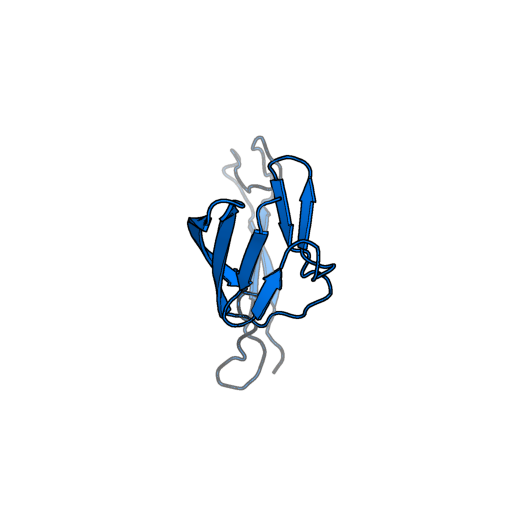5.598 32.648 1.00 73.81 91 ASP A CA 1
ATOM 635 C C . ASP A 1 91 ? 7.074 5.821 32.653 1.00 73.81 91 ASP A C 1
ATOM 637 O O . ASP A 1 91 ? 7.590 6.734 32.009 1.00 73.81 91 ASP A O 1
ATOM 641 N N . THR A 1 92 ? 7.774 5.075 33.512 1.00 74.50 92 THR A N 1
ATOM 642 C CA . THR A 1 92 ? 9.205 5.280 33.820 1.00 74.50 92 THR A CA 1
ATOM 643 C C . THR A 1 92 ? 10.142 4.424 32.969 1.00 74.50 92 THR A C 1
ATOM 645 O O . THR A 1 92 ? 11.342 4.351 33.249 1.00 74.50 92 THR A O 1
ATOM 648 N N . GLY A 1 93 ? 9.608 3.752 31.948 1.00 68.94 93 GLY A N 1
ATOM 649 C CA . GLY A 1 93 ? 10.399 3.068 30.938 1.00 68.94 93 GLY A CA 1
ATOM 650 C C . GLY A 1 93 ? 11.173 4.030 30.054 1.00 68.94 93 GLY A C 1
ATOM 651 O O . GLY A 1 93 ? 11.162 5.250 30.210 1.00 68.94 93 GLY A O 1
ATOM 652 N N . THR A 1 94 ? 11.885 3.465 29.088 1.00 74.88 94 THR A N 1
ATOM 653 C CA . THR A 1 94 ? 12.696 4.252 28.153 1.00 74.88 94 THR A CA 1
ATOM 654 C C . THR A 1 94 ? 11.868 4.951 27.078 1.00 74.88 94 THR A C 1
ATOM 656 O O . THR A 1 94 ? 12.385 5.851 26.419 1.00 74.88 94 THR A O 1
ATOM 659 N N . LEU A 1 95 ? 10.607 4.556 26.891 1.00 75.69 95 LEU A N 1
ATOM 660 C CA . LEU A 1 95 ? 9.668 5.199 25.980 1.00 75.69 95 LEU A CA 1
ATOM 661 C C . LEU A 1 95 ? 8.446 5.636 26.786 1.00 75.69 95 LEU A C 1
ATOM 663 O O . LEU A 1 95 ? 7.833 4.841 27.474 1.00 75.69 95 LEU A O 1
ATOM 667 N N . THR A 1 96 ? 8.069 6.906 26.694 1.00 71.19 96 THR A N 1
ATOM 668 C CA . THR A 1 96 ? 6.979 7.483 27.505 1.00 71.19 96 THR A CA 1
ATOM 669 C C . THR A 1 96 ? 5.578 7.196 26.949 1.00 71.19 96 THR A C 1
ATOM 671 O O . THR A 1 96 ? 4.636 7.937 27.232 1.00 71.19 96 THR A O 1
ATOM 674 N N . SER A 1 97 ? 5.456 6.225 26.047 1.00 75.25 97 SER A N 1
ATOM 675 C CA . SER A 1 97 ? 4.240 5.954 25.273 1.00 75.25 97 SER A CA 1
ATOM 676 C C . SER A 1 97 ? 4.005 4.468 25.013 1.00 75.25 97 SER A C 1
ATOM 678 O O . SER A 1 97 ? 3.124 4.135 24.224 1.00 75.25 97 SER A O 1
ATOM 680 N N . ASP A 1 98 ? 4.813 3.583 25.598 1.00 81.00 98 ASP A N 1
ATOM 681 C CA . ASP A 1 98 ? 4.675 2.131 25.449 1.00 81.00 98 ASP A CA 1
ATOM 682 C C . ASP A 1 98 ? 4.045 1.468 26.684 1.00 81.00 98 ASP A C 1
ATOM 684 O O . ASP A 1 98 ? 3.740 0.275 26.644 1.00 81.00 98 ASP A O 1
ATOM 688 N N . PHE A 1 99 ? 3.786 2.244 27.745 1.00 84.19 99 PHE A N 1
ATOM 689 C CA . PHE A 1 99 ? 3.205 1.797 29.008 1.00 84.19 99 PHE A CA 1
ATOM 690 C C . PHE A 1 99 ? 4.078 0.791 29.780 1.00 84.19 99 PHE A C 1
ATOM 692 O O . PHE A 1 99 ? 3.565 0.061 30.636 1.00 84.19 99 PHE A O 1
ATOM 699 N N . ILE A 1 100 ? 5.387 0.743 29.513 1.00 83.69 100 ILE A N 1
ATOM 700 C CA . ILE A 1 100 ? 6.340 -0.119 30.218 1.00 83.69 100 ILE A CA 1
ATOM 701 C C . ILE A 1 100 ? 6.994 0.672 31.354 1.00 83.69 100 ILE A C 1
ATOM 703 O O . ILE A 1 100 ? 7.924 1.435 31.143 1.00 83.69 100 ILE A O 1
ATOM 707 N N . THR A 1 101 ? 6.593 0.426 32.603 1.00 84.69 101 THR A N 1
ATOM 708 C CA . THR A 1 101 ? 7.115 1.159 33.772 1.00 84.69 101 THR A CA 1
ATOM 709 C C . THR A 1 101 ? 7.789 0.260 34.814 1.00 84.69 101 THR A C 1
ATOM 711 O O . THR A 1 101 ? 7.487 -0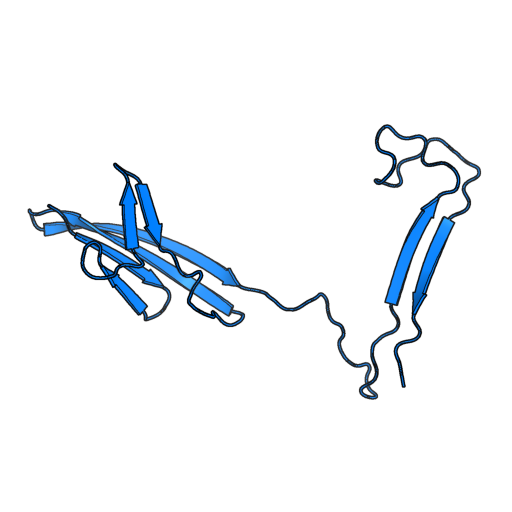.928 34.921 1.00 84.69 101 THR A O 1
ATOM 714 N N . ASN A 1 102 ? 8.667 0.844 35.634 1.00 81.56 102 ASN A N 1
ATOM 715 C CA . ASN A 1 102 ? 9.178 0.233 36.867 1.00 81.56 102 ASN A CA 1
ATOM 716 C C . ASN A 1 102 ? 8.397 0.671 38.124 1.00 81.56 102 ASN A C 1
ATOM 718 O O . ASN A 1 102 ? 8.745 0.261 39.229 1.00 81.56 102 ASN A O 1
ATOM 722 N N . ASP A 1 103 ? 7.364 1.510 37.986 1.00 79.69 103 ASP A N 1
ATOM 723 C CA . ASP A 1 103 ? 6.509 1.916 39.105 1.00 79.69 103 ASP A CA 1
ATOM 724 C C . ASP A 1 103 ? 5.563 0.770 39.511 1.00 79.69 103 ASP A C 1
ATOM 726 O O . ASP A 1 103 ? 4.814 0.226 38.700 1.00 79.69 103 ASP A O 1
ATOM 730 N N . ASN A 1 104 ? 5.578 0.405 40.794 1.00 79.94 104 ASN A N 1
ATOM 731 C CA . ASN A 1 104 ? 4.721 -0.637 41.364 1.00 79.94 104 ASN A CA 1
ATOM 732 C C . ASN A 1 104 ? 3.445 -0.084 42.027 1.00 79.94 104 ASN A C 1
ATOM 734 O O . ASN A 1 104 ? 2.712 -0.836 42.669 1.00 79.94 104 ASN A O 1
ATOM 738 N N . THR A 1 105 ? 3.173 1.215 41.890 1.00 83.81 105 THR A N 1
ATOM 739 C CA . THR A 1 105 ? 2.040 1.925 42.509 1.00 83.81 105 THR A CA 1
ATOM 740 C C . THR A 1 105 ? 1.182 2.692 41.496 1.00 83.81 105 THR A C 1
ATOM 742 O O . THR A 1 105 ? 0.581 3.721 41.808 1.00 83.81 105 THR A O 1
ATOM 745 N N . LEU A 1 106 ? 1.085 2.151 40.281 1.00 83.69 106 LEU A N 1
ATOM 746 C CA . LEU A 1 106 ? 0.387 2.757 39.151 1.00 83.69 106 LEU A CA 1
ATOM 747 C C . LEU A 1 106 ? -1.086 3.081 39.423 1.00 83.69 106 LEU A C 1
ATOM 749 O O . LEU A 1 106 ? -1.837 2.269 39.967 1.00 83.69 106 LEU A O 1
ATOM 753 N N . LYS A 1 107 ? -1.546 4.212 38.881 1.00 81.38 107 LYS A N 1
ATOM 754 C CA . LYS A 1 107 ? -2.952 4.396 38.500 1.00 81.38 107 LYS A CA 1
ATOM 755 C C . LYS A 1 107 ? -3.065 4.306 36.986 1.00 81.38 107 LYS A C 1
ATOM 757 O O . LYS A 1 107 ? -2.355 5.011 36.273 1.00 81.38 107 LYS A O 1
ATOM 762 N N . ILE A 1 108 ? -3.985 3.469 36.523 1.00 86.12 108 ILE A N 1
ATOM 763 C CA . ILE A 1 108 ? -4.322 3.299 35.111 1.00 86.12 108 ILE A CA 1
ATOM 764 C C . ILE A 1 108 ? -5.504 4.214 34.801 1.00 86.12 108 ILE A C 1
ATOM 766 O O . ILE A 1 108 ? -6.493 4.244 35.534 1.00 86.12 108 ILE A O 1
ATOM 770 N N . GLN A 1 109 ? -5.383 4.986 33.733 1.00 83.81 109 GLN A N 1
ATOM 771 C CA . GLN A 1 109 ? -6.394 5.909 33.247 1.00 83.81 109 GLN A CA 1
ATOM 772 C C . GLN A 1 109 ? -6.765 5.487 31.831 1.00 83.81 109 GLN A C 1
ATOM 774 O O . GLN A 1 109 ? -5.892 5.193 31.014 1.00 83.81 109 GLN A O 1
ATOM 779 N N . GLY A 1 110 ? -8.057 5.469 31.541 1.00 83.94 110 GLY A N 1
ATOM 780 C CA . GLY A 1 110 ? -8.581 5.139 30.228 1.00 83.94 110 GLY A CA 1
ATOM 781 C C . GLY A 1 110 ? -9.735 6.047 29.847 1.00 83.94 110 GLY A C 1
ATOM 782 O O . GLY A 1 110 ? -10.252 6.802 30.676 1.00 83.94 110 GLY A O 1
ATOM 783 N N . GLN A 1 111 ? -10.126 5.959 28.588 1.00 84.50 111 GLN A N 1
ATOM 784 C CA . GLN A 1 111 ? -11.334 6.555 28.050 1.00 84.50 111 GLN A CA 1
ATOM 785 C C . GLN A 1 111 ? -12.296 5.439 27.669 1.00 84.50 111 GLN A C 1
ATOM 787 O O . GLN A 1 111 ? -11.887 4.332 27.327 1.00 84.50 111 GLN A O 1
ATOM 792 N N . TRP A 1 112 ? -13.581 5.740 27.759 1.00 81.94 112 TRP A N 1
ATOM 793 C CA . TRP A 1 112 ? -14.629 4.876 27.254 1.00 81.94 112 TRP A CA 1
ATOM 794 C C . TRP A 1 112 ? -15.702 5.751 26.618 1.00 81.94 112 TRP A C 1
ATOM 796 O O . TRP A 1 112 ? -15.913 6.891 27.051 1.00 81.94 112 TRP A O 1
ATOM 806 N N . SER A 1 113 ? -16.372 5.225 25.603 1.00 80.69 113 SER A N 1
ATOM 807 C CA . SER A 1 113 ? -17.548 5.842 25.002 1.00 80.69 113 SER A CA 1
ATOM 808 C C . SER A 1 113 ? -18.742 4.907 25.186 1.00 80.69 113 SER A C 1
ATOM 810 O O . SER A 1 113 ? -18.636 3.692 25.032 1.00 80.69 113 SER A O 1
ATOM 812 N N . GLN A 1 114 ? -19.898 5.464 25.551 1.00 59.97 114 GLN A N 1
ATOM 813 C CA . GLN A 1 114 ? -21.160 4.786 25.262 1.00 59.97 114 GLN A CA 1
ATOM 814 C C . GLN A 1 114 ? -21.450 5.128 23.819 1.00 59.97 114 GLN A C 1
ATOM 816 O O . GLN A 1 114 ? -21.672 6.303 23.521 1.00 59.97 114 GLN A O 1
ATOM 821 N N . GLY A 1 115 ? -21.375 4.148 22.926 1.00 59.28 115 GLY A N 1
ATOM 822 C CA . GLY A 1 115 ? -21.842 4.371 21.571 1.00 59.28 115 GLY A CA 1
ATOM 823 C C . GLY A 1 115 ? -23.267 4.937 21.591 1.00 59.28 115 GLY A C 1
ATOM 824 O O . GLY A 1 115 ? -24.045 4.687 22.517 1.00 59.28 115 GLY A O 1
ATOM 825 N N . SER A 1 116 ? -23.570 5.821 20.646 1.00 55.97 116 SER A N 1
ATOM 826 C CA . SER A 1 116 ? -24.849 6.530 20.614 1.00 55.97 116 SER A CA 1
ATOM 827 C C . SER A 1 116 ? -25.985 5.570 20.261 1.00 55.97 116 SER A C 1
ATOM 829 O O . SER A 1 116 ? -25.902 4.902 19.228 1.00 55.97 116 SER A O 1
ATOM 831 N N . GLY A 1 117 ? -27.020 5.531 21.107 1.00 51.94 117 GLY A N 1
ATOM 832 C CA . GLY A 1 117 ? -28.314 4.899 20.821 1.00 51.94 117 GLY A CA 1
ATOM 833 C C . GLY A 1 117 ? -29.334 5.856 20.220 1.00 51.94 117 GLY A C 1
ATOM 834 O O . GLY A 1 117 ? -29.054 7.078 20.169 1.00 51.94 117 GLY A O 1
#

Secondary structure (DSSP, 8-state):
--EEEEEETTEEEETTT-TTEEEETTEEEE--TTS-PPSEEEEEEEEEE-TTS-EEEEEEEEEE--PPSP-PBPTTSSBPPEEEEEEES---SSSTTS-----SS--EEEEEE----

pLDDT: mean 81.87, std 12.16, range [49.47, 96.38]

Sequence (117 aa):
SGTLSITVDSNVYVLGTDAALASNGDTWTLDLTGTTLADGTYAVNAKVTDTAGNSSEANQDVVIDTTAPNDEPGPDGGALPDVAISRITDDTGTLTSDFITNDNTLKIQGQWSQGSG

Nearest PDB structures (foldseek):
  6za2-assembly1_A  TM=5.002E-01  e=4.489E-01  Porphyromonas gingivalis ATCC 33277
  4be5-assembly1_A  TM=3.587E-01  e=1.502E-01  Vibrio cholerae MJ-1236
  6za2-assembly1_B  TM=4.751E-01  e=2.588E+00  Porphyromonas gingivalis ATCC 33277
  2n6f-assembly1_A  TM=3.071E-01  e=4.010E+00  Homo sapiens

Mean predicted aligned error: 13.91 Å

Foldseek 3Di:
DKWKWKDWANDIDTEPPHPQWYDDVVDIGRHCVVPDDDFDKIKIKIKIADPVGDIDIDIDIDGDDPQDPDLPQDVVRFGAKDKFFDDKPDQCDPDRGPSHHPDPDIDIDMDIDDTDD